Protein AF-A0A0S8BKE7-F1 (afdb_monomer)

Nearest PDB structures (foldseek):
  7zjd-assembly1_A  TM=3.618E-01  e=6.999E+00  Rattus norvegicus

Sequence (130 aa):
MFSALSESLKNERSLSSIRSNILAGLTVGVIALPLSMALAIAVGVPPQHGLYTAIVAGLVIALGGGSQVNISGPTAAFVVVLLPIVHQYGFGGLLISGLLAGVILVLMGLARFGRFIEIVPYPVVIGFTA

Mean predicted aligned error: 5.86 Å

Solvent-accessible surface area (backbone atoms only — not comparable to full-atom values): 7375 Å² total; per-residue (Å²): 95,52,56,26,49,55,51,63,67,69,47,87,73,52,73,67,56,55,52,50,52,52,52,52,51,50,58,50,48,64,57,45,52,60,52,23,26,51,50,20,46,71,32,75,43,67,38,66,58,23,45,54,48,52,56,54,50,45,54,51,41,72,61,48,26,75,52,88,81,70,84,77,72,82,57,73,80,50,37,76,64,46,27,60,38,28,74,75,50,33,71,66,39,44,52,53,52,51,51,52,52,50,53,50,51,52,52,39,58,75,70,56,52,71,68,59,60,80,71,58,56,65,70,59,54,47,71,74,72,112

Structure (mmCIF, N/CA/C/O backbone):
data_AF-A0A0S8BKE7-F1
#
_entry.id   AF-A0A0S8BKE7-F1
#
loop_
_atom_site.group_PDB
_atom_site.id
_atom_site.type_symbol
_atom_site.label_atom_id
_atom_site.label_alt_id
_atom_site.label_comp_id
_atom_site.label_asym_id
_atom_site.label_entity_id
_atom_site.label_seq_id
_atom_site.pdbx_PDB_ins_code
_atom_site.Cartn_x
_atom_site.Cartn_y
_atom_site.Cartn_z
_atom_site.occupancy
_atom_site.B_iso_or_equiv
_atom_site.auth_seq_id
_atom_site.auth_comp_id
_atom_site.auth_asym_id
_atom_site.auth_atom_id
_atom_site.pdbx_PDB_model_num
ATOM 1 N N . MET A 1 1 ? -1.639 -6.922 -16.065 1.00 57.34 1 MET A N 1
ATOM 2 C CA . MET A 1 1 ? -1.471 -7.282 -14.644 1.00 57.34 1 MET A CA 1
ATOM 3 C C . MET A 1 1 ? -0.159 -8.030 -14.425 1.00 57.34 1 MET A C 1
ATOM 5 O O . MET A 1 1 ? 0.637 -7.549 -13.651 1.00 57.34 1 MET A O 1
ATOM 9 N N . PHE A 1 2 ? 0.168 -9.079 -15.191 1.00 61.84 2 PHE A N 1
ATOM 10 C CA . PHE A 1 2 ? 1.425 -9.840 -15.015 1.00 61.84 2 PHE A CA 1
ATOM 11 C C . PHE A 1 2 ? 2.601 -9.434 -15.928 1.00 61.84 2 PHE A C 1
ATOM 13 O O . PHE A 1 2 ? 3.493 -10.249 -16.170 1.00 61.84 2 PHE A O 1
ATOM 20 N N . SER A 1 3 ? 2.618 -8.214 -16.487 1.00 62.94 3 SER A N 1
ATOM 21 C CA . SER A 1 3 ? 3.684 -7.850 -17.439 1.00 62.94 3 SER A CA 1
ATOM 22 C C . SER A 1 3 ? 5.044 -7.766 -16.754 1.00 62.94 3 SER A C 1
ATOM 24 O O . SER A 1 3 ? 5.997 -8.297 -17.307 1.00 62.94 3 SER A O 1
ATOM 26 N N . ALA A 1 4 ? 5.125 -7.229 -15.529 1.00 63.88 4 ALA A N 1
ATOM 27 C CA . ALA A 1 4 ? 6.392 -7.139 -14.810 1.00 63.88 4 ALA A CA 1
ATOM 28 C C . ALA A 1 4 ? 6.985 -8.523 -14.529 1.00 63.88 4 ALA A C 1
ATOM 30 O O . ALA A 1 4 ? 8.163 -8.729 -14.786 1.00 63.88 4 ALA A O 1
ATOM 31 N N . LEU A 1 5 ? 6.176 -9.494 -14.086 1.00 63.38 5 LEU A N 1
ATOM 32 C CA . LEU A 1 5 ? 6.639 -10.865 -13.851 1.00 63.38 5 LEU A CA 1
ATOM 33 C C . LEU A 1 5 ? 7.091 -11.541 -15.156 1.00 63.38 5 LEU A C 1
ATOM 35 O O . LEU A 1 5 ? 8.170 -12.127 -15.203 1.00 63.38 5 LEU A O 1
ATOM 39 N N . SER A 1 6 ? 6.305 -11.418 -16.232 1.00 63.91 6 SER A N 1
ATOM 40 C CA . SER A 1 6 ? 6.658 -11.990 -17.538 1.00 63.91 6 SER A CA 1
ATOM 41 C C . SER A 1 6 ? 7.928 -11.372 -18.125 1.00 63.91 6 SER A C 1
ATOM 43 O O . SER A 1 6 ? 8.727 -12.079 -18.733 1.00 63.91 6 SER A O 1
ATOM 45 N N . GLU A 1 7 ? 8.114 -10.069 -17.962 1.00 66.62 7 GLU A N 1
ATOM 46 C CA . GLU A 1 7 ? 9.267 -9.324 -18.462 1.00 66.62 7 GLU A CA 1
ATOM 47 C C . GLU A 1 7 ? 10.510 -9.594 -17.603 1.00 66.62 7 GLU A C 1
ATOM 49 O O . GLU A 1 7 ? 11.609 -9.759 -18.123 1.00 66.62 7 GLU A O 1
ATOM 54 N N . SER A 1 8 ? 10.325 -9.769 -16.293 1.00 65.75 8 SER A N 1
ATOM 55 C CA . SER A 1 8 ? 11.396 -10.099 -15.353 1.00 65.75 8 SER A CA 1
ATOM 56 C C . SER A 1 8 ? 11.863 -11.561 -15.450 1.00 65.75 8 SER A C 1
ATOM 58 O O . SER A 1 8 ? 12.951 -11.879 -14.968 1.00 65.75 8 SER A O 1
ATOM 60 N N . LEU A 1 9 ? 11.059 -12.445 -16.056 1.00 64.88 9 LEU A N 1
ATOM 61 C CA . LEU A 1 9 ? 11.420 -13.826 -16.413 1.00 64.88 9 LEU A CA 1
ATOM 62 C C . LEU A 1 9 ? 12.087 -13.931 -17.794 1.00 64.88 9 LEU A C 1
ATOM 64 O O . LEU A 1 9 ? 12.907 -14.817 -18.002 1.00 64.88 9 LEU A O 1
ATOM 68 N N . LYS A 1 10 ? 11.742 -13.041 -18.736 1.00 67.19 10 LYS A N 1
ATOM 69 C CA . LYS A 1 10 ? 12.345 -12.998 -20.082 1.00 67.19 10 LYS A CA 1
ATOM 70 C C . LYS A 1 10 ? 13.744 -12.386 -20.098 1.00 67.19 10 LYS A C 1
ATOM 72 O O . LYS A 1 10 ? 14.494 -12.630 -21.034 1.00 67.19 10 LYS A O 1
ATOM 77 N N . ASN A 1 11 ? 14.079 -11.577 -19.097 1.00 71.25 11 ASN A N 1
ATOM 78 C CA . ASN A 1 11 ? 15.377 -10.927 -19.013 1.00 71.25 11 ASN A CA 1
ATOM 79 C C . ASN A 1 11 ? 16.410 -11.881 -18.387 1.00 71.25 11 ASN A C 1
ATOM 81 O O . ASN A 1 11 ? 16.220 -12.331 -17.254 1.00 71.25 11 ASN A O 1
ATOM 85 N N . GLU A 1 12 ? 17.506 -12.180 -19.090 1.00 60.38 12 GLU A N 1
ATOM 86 C CA . GLU A 1 12 ? 18.624 -12.963 -18.544 1.00 60.38 12 GLU A CA 1
ATOM 87 C C . GLU A 1 12 ? 19.302 -12.177 -17.412 1.00 60.38 12 GLU A C 1
ATOM 89 O O . GLU A 1 12 ? 20.127 -11.286 -17.629 1.00 60.38 12 GLU A O 1
ATOM 94 N N . ARG A 1 13 ? 18.917 -12.453 -16.161 1.00 68.69 13 ARG A N 1
ATOM 95 C CA . ARG A 1 13 ? 19.447 -11.705 -15.017 1.00 68.69 13 ARG A CA 1
ATOM 96 C C . ARG A 1 13 ? 20.865 -12.159 -14.693 1.00 68.69 13 ARG A C 1
ATOM 98 O O . ARG A 1 13 ? 21.087 -13.281 -14.248 1.00 68.69 13 ARG A O 1
ATOM 105 N N . SER A 1 14 ? 21.816 -11.236 -14.808 1.00 79.00 14 SER A N 1
ATOM 106 C CA . SER A 1 14 ? 23.151 -11.404 -14.229 1.00 79.00 14 SER A CA 1
ATOM 107 C C . SER A 1 14 ? 23.060 -11.622 -12.710 1.00 79.00 14 SER A C 1
ATOM 109 O O . SER A 1 14 ? 22.265 -10.967 -12.028 1.00 79.00 14 SER A O 1
ATOM 111 N N . LEU A 1 15 ? 23.919 -12.486 -12.155 1.00 79.12 15 LEU A N 1
ATOM 112 C CA . LEU A 1 15 ? 24.031 -12.743 -10.708 1.00 79.12 15 LEU A CA 1
ATOM 113 C C . LEU A 1 15 ? 24.202 -11.451 -9.885 1.00 79.12 15 LEU A C 1
ATOM 115 O O . LEU A 1 15 ? 23.741 -11.371 -8.745 1.00 79.12 15 LEU A O 1
ATOM 119 N N . SER A 1 16 ? 24.821 -10.424 -10.475 1.00 84.06 16 SER A N 1
ATOM 120 C CA . SER A 1 16 ? 24.964 -9.094 -9.869 1.00 84.06 16 SER A CA 1
ATOM 121 C C . SER A 1 16 ? 23.612 -8.390 -9.673 1.00 84.06 16 SER A C 1
ATOM 123 O O . SER A 1 16 ? 23.339 -7.839 -8.606 1.00 84.06 16 SER A O 1
ATOM 125 N N . SER A 1 17 ? 22.713 -8.486 -10.659 1.00 83.31 17 SER A N 1
ATOM 126 C CA . SER A 1 17 ? 21.372 -7.894 -10.592 1.00 83.31 17 SER A CA 1
ATOM 127 C C . SER A 1 17 ? 20.518 -8.560 -9.514 1.00 83.31 17 SER A C 1
ATOM 129 O O . SER A 1 17 ? 19.817 -7.878 -8.771 1.00 83.31 17 SER A O 1
ATOM 131 N N . ILE A 1 18 ? 20.615 -9.884 -9.359 1.00 84.38 18 ILE A N 1
ATOM 132 C CA . ILE A 1 18 ? 19.880 -10.611 -8.312 1.00 84.38 18 ILE A CA 1
ATOM 133 C C . ILE A 1 18 ? 20.332 -10.148 -6.922 1.00 84.38 18 ILE A C 1
ATOM 135 O O . ILE A 1 18 ? 19.495 -9.822 -6.082 1.00 84.38 18 ILE A O 1
ATOM 139 N N . ARG A 1 19 ? 21.648 -10.046 -6.691 1.00 88.38 19 ARG A N 1
ATOM 140 C CA . ARG A 1 19 ? 22.195 -9.542 -5.420 1.00 88.38 19 ARG A CA 1
ATOM 141 C C . ARG A 1 19 ? 21.753 -8.109 -5.129 1.00 88.38 19 ARG A C 1
ATOM 143 O O . ARG A 1 19 ? 21.356 -7.820 -4.004 1.00 88.38 19 ARG A O 1
ATOM 150 N N . SER A 1 20 ? 21.784 -7.234 -6.135 1.00 88.81 20 SER A N 1
ATOM 151 C CA . SER A 1 20 ? 21.338 -5.844 -6.000 1.00 88.81 20 SER A CA 1
ATOM 152 C C . SER A 1 20 ? 19.849 -5.745 -5.644 1.00 88.81 20 SER A C 1
ATOM 154 O O . SER A 1 20 ? 19.502 -5.027 -4.710 1.00 88.81 20 SER A O 1
ATOM 156 N N . ASN A 1 21 ? 18.984 -6.526 -6.302 1.00 88.56 21 ASN A N 1
ATOM 157 C CA . ASN A 1 21 ? 17.548 -6.559 -6.004 1.00 88.56 21 ASN A CA 1
ATOM 158 C C . ASN A 1 21 ? 17.252 -7.076 -4.589 1.00 88.56 21 ASN A C 1
ATOM 160 O O . ASN A 1 21 ? 16.391 -6.528 -3.908 1.00 88.56 21 ASN A O 1
ATOM 164 N N . ILE A 1 22 ? 17.978 -8.099 -4.122 1.00 89.50 22 ILE A N 1
ATOM 165 C CA . ILE A 1 22 ? 17.822 -8.618 -2.754 1.00 89.50 22 ILE A CA 1
ATOM 166 C C . ILE A 1 22 ? 18.226 -7.556 -1.728 1.00 89.50 22 ILE A C 1
ATOM 168 O O . ILE A 1 22 ? 17.477 -7.307 -0.787 1.00 89.50 22 ILE A O 1
ATOM 172 N N . LEU A 1 23 ? 19.379 -6.905 -1.918 1.00 92.75 23 LEU A N 1
ATOM 173 C CA . LEU A 1 23 ? 19.838 -5.839 -1.024 1.00 92.75 23 LEU A CA 1
ATOM 174 C C . LEU A 1 23 ? 18.849 -4.668 -0.993 1.00 92.75 23 LEU A C 1
ATOM 176 O O . LEU A 1 23 ? 18.506 -4.204 0.090 1.00 92.75 23 LEU A O 1
ATOM 180 N N . ALA A 1 24 ? 18.351 -4.237 -2.155 1.00 90.31 24 ALA A N 1
ATOM 181 C CA . ALA A 1 24 ? 17.356 -3.172 -2.254 1.00 90.31 24 ALA A CA 1
ATOM 182 C C . ALA A 1 24 ? 16.024 -3.549 -1.581 1.00 90.31 24 ALA A C 1
ATOM 184 O O . ALA A 1 24 ? 15.447 -2.745 -0.856 1.00 90.31 24 ALA A O 1
ATOM 185 N N . GLY A 1 25 ? 15.545 -4.782 -1.765 1.00 89.75 25 GLY A N 1
ATOM 186 C CA . GLY A 1 25 ? 14.338 -5.260 -1.091 1.00 89.75 25 GLY A CA 1
ATOM 187 C C . GLY A 1 25 ? 14.493 -5.301 0.431 1.00 89.75 25 GLY A C 1
ATOM 188 O O . GLY A 1 25 ? 13.566 -4.946 1.155 1.00 89.75 25 GLY A O 1
ATOM 189 N N . LEU A 1 26 ? 15.676 -5.677 0.925 1.00 92.31 26 LEU A N 1
ATOM 190 C CA . LEU A 1 26 ? 15.959 -5.761 2.357 1.00 92.31 26 LEU A CA 1
ATOM 191 C C . LEU A 1 26 ? 16.035 -4.367 2.997 1.00 92.31 26 LEU A C 1
ATOM 193 O O . LEU A 1 26 ? 15.410 -4.144 4.032 1.00 92.31 26 LEU A O 1
ATOM 197 N N . THR A 1 27 ? 16.722 -3.406 2.370 1.00 92.81 27 THR A N 1
ATOM 198 C CA . THR A 1 27 ? 16.795 -2.024 2.878 1.00 92.81 27 THR A CA 1
ATOM 199 C C . THR A 1 27 ? 15.421 -1.361 2.915 1.00 92.81 27 THR A C 1
ATOM 201 O O . THR A 1 27 ? 15.037 -0.786 3.933 1.00 92.81 27 THR A O 1
ATOM 204 N N . VAL A 1 28 ? 14.646 -1.494 1.838 1.00 90.81 28 VAL A N 1
ATOM 205 C CA . VAL A 1 28 ? 13.283 -0.959 1.750 1.00 90.81 28 VAL A CA 1
ATOM 206 C C . VAL A 1 28 ? 12.363 -1.648 2.756 1.00 90.81 28 VAL A C 1
ATOM 208 O O . VAL A 1 28 ? 11.584 -0.975 3.427 1.00 90.81 28 VAL A O 1
ATOM 211 N N . GLY A 1 29 ? 12.476 -2.970 2.913 1.00 90.38 29 GLY A N 1
ATOM 212 C CA . GLY A 1 29 ? 11.701 -3.738 3.884 1.00 90.38 29 GLY A CA 1
ATOM 213 C C . GLY A 1 29 ? 11.928 -3.258 5.316 1.00 90.38 29 GLY A C 1
ATOM 214 O O . GLY A 1 29 ? 10.963 -3.001 6.032 1.00 90.38 29 GLY A O 1
ATOM 215 N N . VAL A 1 30 ? 13.187 -3.049 5.715 1.00 92.19 30 VAL A N 1
ATOM 216 C CA . VAL A 1 30 ? 13.535 -2.533 7.050 1.00 92.19 30 VAL A CA 1
ATOM 217 C C . VAL A 1 30 ? 12.923 -1.151 7.305 1.00 92.19 30 VAL A C 1
ATOM 219 O O . VAL A 1 30 ? 12.454 -0.902 8.412 1.00 92.19 30 VAL A O 1
ATOM 222 N N . ILE A 1 31 ? 12.870 -0.276 6.297 1.00 91.81 31 ILE A N 1
ATOM 223 C CA . ILE A 1 31 ? 12.247 1.057 6.402 1.00 91.81 31 ILE 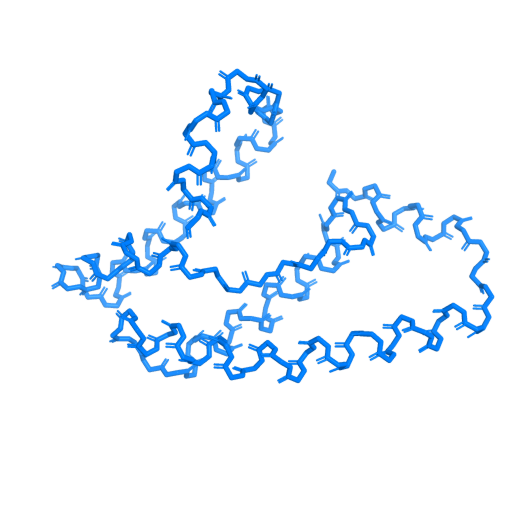A CA 1
ATOM 224 C C . ILE A 1 31 ? 10.710 0.963 6.424 1.00 91.81 31 ILE A C 1
ATOM 226 O O . ILE A 1 31 ? 10.043 1.726 7.125 1.00 91.81 31 ILE A O 1
ATOM 230 N N . ALA A 1 32 ? 10.130 0.013 5.689 1.00 90.88 32 ALA A N 1
ATOM 231 C CA . ALA A 1 32 ? 8.684 -0.163 5.590 1.00 90.88 32 ALA A CA 1
ATOM 232 C C . ALA A 1 32 ? 8.045 -0.673 6.894 1.00 90.88 32 ALA A C 1
ATOM 234 O O . ALA A 1 32 ? 6.905 -0.314 7.190 1.00 90.88 32 ALA A O 1
ATOM 235 N N . LEU A 1 33 ? 8.771 -1.472 7.687 1.00 92.25 33 LEU A N 1
ATOM 236 C CA . LEU A 1 33 ? 8.301 -2.001 8.975 1.00 92.25 33 LEU A CA 1
ATOM 237 C C . LEU A 1 33 ? 7.838 -0.894 9.951 1.00 92.25 33 LEU A C 1
ATOM 239 O O . LEU A 1 33 ? 6.655 -0.886 10.307 1.00 92.25 33 LEU A O 1
ATOM 243 N N . PRO A 1 34 ? 8.692 0.068 10.366 1.00 93.12 34 PRO A N 1
ATOM 244 C CA . PRO A 1 34 ? 8.280 1.132 11.278 1.00 93.12 34 PRO A CA 1
ATOM 245 C C . PRO A 1 34 ? 7.244 2.066 10.647 1.00 93.12 34 PRO A C 1
ATOM 247 O O . PRO A 1 34 ? 6.315 2.482 11.336 1.00 93.12 34 PRO A O 1
ATOM 250 N N . LEU A 1 35 ? 7.347 2.348 9.341 1.00 93.38 35 LEU A N 1
ATOM 251 C CA . LEU A 1 35 ? 6.379 3.189 8.632 1.00 93.38 35 LEU A CA 1
ATOM 252 C C . LEU A 1 35 ? 4.968 2.589 8.702 1.00 93.38 35 LEU A C 1
ATOM 254 O O . LEU A 1 35 ? 4.007 3.280 9.031 1.00 93.38 35 LEU A O 1
ATOM 258 N N . SER A 1 36 ? 4.840 1.285 8.454 1.00 93.12 36 SER A N 1
ATOM 259 C CA . SER A 1 36 ? 3.548 0.605 8.500 1.00 93.12 36 SER A CA 1
ATOM 260 C C . SER A 1 36 ? 2.937 0.583 9.896 1.00 93.12 36 SER A C 1
ATOM 262 O O . SER A 1 36 ? 1.721 0.723 10.033 1.00 93.12 36 SER A O 1
ATOM 264 N N . MET A 1 37 ? 3.766 0.397 10.923 1.00 94.94 37 MET A N 1
ATOM 265 C CA . MET A 1 37 ? 3.322 0.414 12.315 1.00 94.94 37 MET A CA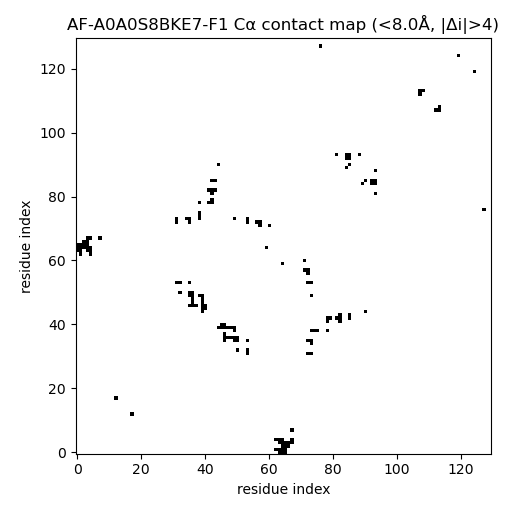 1
ATOM 266 C C . MET A 1 37 ? 2.870 1.816 12.729 1.00 94.94 37 MET A C 1
ATOM 268 O O . MET A 1 37 ? 1.808 1.958 13.331 1.00 94.94 37 MET A O 1
ATOM 272 N N . ALA A 1 38 ? 3.636 2.848 12.364 1.00 94.50 38 ALA A N 1
ATOM 273 C CA . ALA A 1 38 ? 3.312 4.240 12.661 1.00 94.50 38 ALA A CA 1
ATOM 274 C C . ALA A 1 38 ? 1.985 4.665 12.019 1.00 94.50 38 ALA A C 1
ATOM 276 O O . ALA A 1 38 ? 1.145 5.270 12.682 1.00 94.50 38 ALA A O 1
ATOM 277 N N . LEU A 1 39 ? 1.758 4.294 10.756 1.00 93.00 39 LEU A N 1
ATOM 278 C CA . LEU A 1 39 ? 0.513 4.616 10.062 1.00 93.00 39 LEU A CA 1
ATOM 279 C C . LEU A 1 39 ? -0.688 3.881 10.665 1.00 93.00 39 LEU A C 1
ATOM 281 O O . LEU A 1 39 ? -1.729 4.499 10.838 1.00 93.00 39 LEU A O 1
ATOM 285 N N . ALA A 1 40 ? -0.542 2.615 11.069 1.00 92.81 40 ALA A N 1
ATOM 286 C CA . ALA A 1 40 ? -1.596 1.889 11.786 1.00 92.81 40 ALA A CA 1
ATOM 287 C C . ALA A 1 40 ? -1.983 2.576 13.111 1.00 92.81 40 ALA A C 1
ATOM 289 O O . ALA A 1 40 ? -3.166 2.740 13.407 1.00 92.81 40 ALA A O 1
ATOM 290 N N . ILE A 1 41 ? -0.993 3.050 13.870 1.00 93.81 41 ILE A N 1
ATOM 291 C CA . ILE A 1 41 ? -1.234 3.821 15.095 1.00 93.81 41 ILE A CA 1
ATOM 292 C C . ILE A 1 41 ? -1.944 5.144 14.768 1.00 93.81 41 ILE A C 1
ATOM 294 O O . ILE A 1 41 ? -2.881 5.520 15.468 1.00 93.81 41 ILE A O 1
ATOM 298 N N . ALA A 1 42 ? -1.555 5.817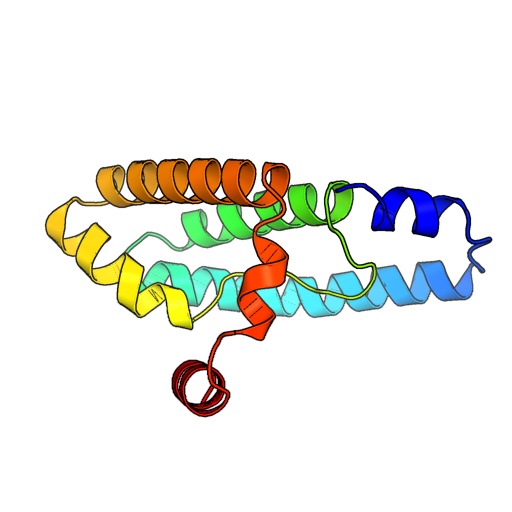 13.681 1.00 93.06 42 ALA A N 1
ATOM 299 C CA . ALA A 1 42 ? -2.141 7.092 13.268 1.00 93.06 42 ALA A CA 1
ATOM 300 C C . ALA A 1 42 ? -3.634 6.999 12.903 1.00 93.06 42 ALA A C 1
ATOM 302 O O . ALA A 1 42 ? -4.356 7.972 13.086 1.00 93.06 42 ALA A O 1
ATOM 303 N N . VAL A 1 43 ? -4.112 5.841 12.426 1.00 91.44 43 VAL A N 1
ATOM 304 C CA . VAL A 1 43 ? -5.548 5.569 12.190 1.00 91.44 43 VAL A CA 1
ATOM 305 C C . VAL A 1 43 ? -6.283 4.972 13.395 1.00 91.44 43 VAL A C 1
ATOM 307 O O . VAL A 1 43 ? -7.467 4.660 13.292 1.00 91.44 43 VAL A O 1
ATOM 310 N N . GLY A 1 44 ? -5.617 4.824 14.544 1.00 89.88 44 GLY A N 1
ATOM 311 C CA . GLY A 1 44 ? -6.237 4.343 15.781 1.00 89.88 44 GLY A CA 1
ATOM 312 C C . GLY A 1 44 ? -6.394 2.823 15.869 1.00 89.88 44 GLY A C 1
ATOM 313 O O . GLY A 1 44 ? -7.222 2.341 16.641 1.00 89.88 44 GLY A O 1
ATOM 314 N N . VAL A 1 45 ? -5.619 2.050 15.097 1.00 92.50 45 VAL A N 1
ATOM 315 C CA . VAL A 1 45 ? -5.638 0.577 15.137 1.00 92.50 45 VAL A CA 1
ATOM 316 C C . VAL A 1 45 ? -4.321 -0.000 15.676 1.00 92.50 45 VAL A C 1
ATOM 318 O O . VAL A 1 45 ? -3.269 0.630 15.556 1.00 92.50 45 VAL A O 1
ATOM 321 N N . PRO A 1 46 ? -4.324 -1.218 16.260 1.00 94.25 46 PRO A N 1
ATOM 322 C CA . PRO A 1 46 ? -3.098 -1.821 16.775 1.00 94.25 46 PRO A CA 1
ATOM 323 C C . PRO A 1 46 ? -2.033 -2.011 15.676 1.00 94.25 46 PRO A C 1
ATOM 325 O O . PRO A 1 46 ? -2.382 -2.468 14.581 1.00 94.25 46 PRO A O 1
ATOM 328 N N . PRO A 1 47 ? -0.737 -1.761 15.962 1.00 93.88 47 PRO A N 1
ATOM 329 C CA . PRO A 1 47 ? 0.339 -1.719 14.961 1.00 93.88 47 PRO A CA 1
ATOM 330 C C . PRO A 1 47 ? 0.537 -3.034 14.198 1.00 93.88 47 PRO A C 1
ATOM 332 O O . PRO A 1 47 ? 0.947 -3.026 13.036 1.00 93.88 47 PRO A O 1
ATOM 335 N N . GLN A 1 48 ? 0.190 -4.164 14.819 1.00 94.62 48 GLN A N 1
ATOM 336 C CA . GLN A 1 48 ? 0.217 -5.487 14.190 1.00 94.62 48 GLN A CA 1
ATOM 337 C C . GLN A 1 48 ? -0.629 -5.562 12.908 1.00 94.62 48 GLN A C 1
ATOM 339 O O . GLN A 1 48 ? -0.237 -6.241 11.965 1.00 94.62 48 GLN A O 1
ATOM 344 N N . HIS A 1 49 ? -1.739 -4.817 12.821 1.00 91.81 49 HIS A N 1
ATOM 345 C CA . HIS A 1 49 ? -2.586 -4.807 11.625 1.00 91.81 49 HIS A CA 1
ATOM 346 C C . HIS A 1 49 ? -1.890 -4.136 10.443 1.00 91.81 49 HIS A C 1
ATOM 348 O O . HIS A 1 49 ? -1.961 -4.646 9.327 1.00 91.81 49 HIS A O 1
ATOM 354 N N . GLY A 1 50 ? -1.158 -3.044 10.692 1.00 91.56 50 GLY A N 1
ATOM 355 C CA . GLY A 1 50 ? -0.302 -2.428 9.680 1.00 91.56 50 GLY A CA 1
ATOM 356 C C . GLY A 1 50 ? 0.724 -3.431 9.167 1.00 91.56 50 GLY A C 1
ATOM 357 O O . GLY A 1 50 ? 0.792 -3.687 7.968 1.00 91.56 50 GLY A O 1
ATOM 358 N N . LEU A 1 51 ? 1.437 -4.088 10.083 1.00 93.00 51 LEU A N 1
ATOM 359 C CA . LEU A 1 51 ? 2.452 -5.074 9.727 1.00 93.00 51 LEU A CA 1
ATOM 360 C C . LEU A 1 51 ? 1.890 -6.225 8.874 1.00 93.00 51 LEU A C 1
ATOM 362 O O . LEU A 1 51 ? 2.473 -6.565 7.845 1.00 93.00 51 LEU A O 1
ATOM 366 N N . TYR A 1 52 ? 0.738 -6.788 9.252 1.00 92.88 52 TYR A N 1
ATOM 367 C CA . TYR A 1 52 ? 0.076 -7.832 8.465 1.00 92.88 52 TYR A CA 1
ATOM 368 C C . TYR A 1 52 ? -0.268 -7.352 7.056 1.00 92.88 52 TYR A C 1
ATOM 370 O O . TYR A 1 52 ? -0.008 -8.062 6.084 1.00 92.88 52 TYR A O 1
ATOM 378 N N . THR A 1 53 ? -0.797 -6.132 6.928 1.00 91.06 53 THR A N 1
ATOM 379 C CA . THR A 1 53 ? -1.142 -5.572 5.616 1.00 91.06 53 THR A CA 1
ATOM 380 C C . THR A 1 53 ? 0.095 -5.355 4.749 1.00 91.06 53 THR A C 1
ATOM 382 O O . THR A 1 53 ? 0.061 -5.708 3.576 1.00 91.06 53 THR A O 1
ATOM 385 N N . ALA A 1 54 ? 1.205 -4.864 5.311 1.00 91.44 54 ALA A N 1
ATOM 386 C CA . ALA A 1 54 ? 2.442 -4.634 4.570 1.00 91.44 54 ALA A CA 1
ATOM 387 C C . ALA A 1 54 ? 3.056 -5.939 4.042 1.00 91.44 54 ALA A C 1
ATOM 389 O O . ALA A 1 54 ? 3.477 -5.994 2.887 1.00 91.44 54 ALA A O 1
ATOM 390 N N . ILE A 1 55 ? 3.059 -7.003 4.853 1.00 90.88 55 ILE A N 1
ATOM 391 C CA . ILE A 1 55 ? 3.578 -8.317 4.446 1.00 90.88 55 ILE A CA 1
ATOM 392 C C . ILE A 1 55 ? 2.718 -8.904 3.321 1.00 90.88 55 ILE A C 1
ATOM 394 O O . ILE A 1 55 ? 3.242 -9.291 2.275 1.00 90.88 55 ILE A O 1
ATOM 398 N N . VAL A 1 56 ? 1.396 -8.949 3.513 1.00 91.94 56 VAL A N 1
ATOM 399 C CA . VAL A 1 56 ? 0.477 -9.543 2.532 1.00 91.94 56 VAL A CA 1
ATOM 400 C C . VAL A 1 56 ? 0.460 -8.727 1.238 1.00 91.94 56 VAL A C 1
ATOM 402 O O . VAL A 1 56 ? 0.608 -9.297 0.158 1.00 91.94 56 VAL A O 1
ATOM 405 N N . ALA A 1 57 ? 0.341 -7.400 1.325 1.00 89.50 57 ALA A N 1
ATOM 406 C CA . ALA A 1 57 ? 0.343 -6.528 0.153 1.00 89.50 57 ALA A CA 1
ATOM 407 C C . ALA A 1 57 ? 1.677 -6.592 -0.598 1.00 89.50 57 ALA A C 1
ATOM 409 O O . ALA A 1 57 ? 1.671 -6.689 -1.822 1.00 89.50 57 ALA A O 1
ATOM 410 N N . GLY A 1 58 ? 2.810 -6.610 0.112 1.00 89.00 58 GLY A N 1
ATOM 411 C CA . GLY A 1 58 ? 4.133 -6.739 -0.498 1.00 89.00 58 GLY A CA 1
ATOM 412 C C . GLY A 1 58 ? 4.266 -8.009 -1.340 1.00 89.00 58 GLY A C 1
ATOM 413 O O . GLY A 1 58 ? 4.702 -7.941 -2.488 1.00 89.00 58 GLY A O 1
ATOM 414 N N . LEU A 1 59 ? 3.814 -9.156 -0.821 1.00 88.62 59 LEU A N 1
ATOM 415 C CA . LEU A 1 59 ? 3.812 -10.424 -1.561 1.00 88.62 59 LEU A CA 1
ATOM 416 C C . LEU A 1 59 ? 2.871 -10.389 -2.773 1.00 88.62 59 LEU A C 1
ATOM 418 O O . LEU A 1 59 ? 3.260 -10.785 -3.872 1.00 88.62 59 LEU A O 1
ATOM 422 N N . VAL A 1 60 ? 1.646 -9.889 -2.593 1.00 89.06 60 VAL A N 1
ATOM 423 C CA . VAL A 1 60 ? 0.651 -9.803 -3.675 1.00 89.06 60 VAL A CA 1
ATOM 424 C C . VAL A 1 60 ? 1.142 -8.892 -4.803 1.00 89.06 60 VAL A C 1
ATOM 426 O O . VAL A 1 60 ? 1.005 -9.235 -5.977 1.00 89.06 60 VAL A O 1
ATOM 429 N N . ILE A 1 61 ? 1.756 -7.757 -4.470 1.00 87.62 61 ILE A N 1
ATOM 430 C CA . ILE A 1 61 ? 2.248 -6.783 -5.450 1.00 87.62 61 ILE A CA 1
ATOM 431 C C . ILE A 1 61 ? 3.534 -7.270 -6.118 1.00 87.62 61 ILE A C 1
ATOM 433 O O . ILE A 1 61 ? 3.691 -7.073 -7.319 1.00 87.62 61 ILE A O 1
ATOM 437 N N . ALA A 1 62 ? 4.417 -7.972 -5.405 1.00 83.69 62 ALA A N 1
ATOM 438 C CA . ALA A 1 62 ? 5.591 -8.591 -6.019 1.00 83.69 62 ALA A CA 1
ATOM 439 C C . ALA A 1 62 ? 5.211 -9.609 -7.115 1.00 83.69 62 ALA A C 1
ATOM 441 O O . ALA A 1 62 ? 5.909 -9.720 -8.121 1.00 83.69 62 ALA A O 1
ATOM 442 N N . LEU A 1 63 ? 4.093 -10.326 -6.946 1.00 82.88 63 LEU A N 1
ATOM 443 C CA . LEU A 1 63 ? 3.606 -11.317 -7.914 1.00 82.88 63 LEU A CA 1
ATOM 444 C C . LEU A 1 63 ? 2.718 -10.711 -9.016 1.00 82.88 63 LEU A C 1
ATOM 446 O O . LEU A 1 63 ? 2.781 -11.142 -10.168 1.00 82.88 63 LEU A O 1
ATOM 450 N N . GLY A 1 64 ? 1.870 -9.739 -8.668 1.00 79.44 64 GLY A N 1
ATOM 451 C CA . GLY A 1 64 ? 0.842 -9.168 -9.549 1.00 79.44 64 GLY A CA 1
ATOM 452 C C . GLY A 1 64 ? 1.104 -7.738 -10.036 1.00 79.44 64 GLY A C 1
ATOM 453 O O . GLY A 1 64 ? 0.235 -7.151 -10.684 1.00 79.44 64 GLY A O 1
ATOM 454 N N . GLY A 1 65 ? 2.251 -7.154 -9.692 1.00 76.25 65 GLY A N 1
ATOM 455 C CA . GLY A 1 65 ? 2.599 -5.764 -9.972 1.00 76.25 65 GLY A CA 1
ATOM 456 C C . GLY A 1 65 ? 2.857 -5.472 -11.451 1.00 76.25 65 GLY A C 1
ATOM 457 O O . GLY A 1 65 ? 3.299 -6.324 -12.220 1.00 76.25 65 GLY A O 1
ATOM 458 N N . GLY A 1 66 ? 2.587 -4.228 -11.857 1.00 72.56 66 GLY A N 1
ATOM 459 C CA . GLY A 1 66 ? 2.790 -3.752 -13.232 1.00 72.56 66 GLY A CA 1
ATOM 460 C C . GLY A 1 66 ? 4.167 -3.142 -13.514 1.00 72.56 66 GLY A C 1
ATOM 461 O O . GLY A 1 66 ? 4.461 -2.857 -14.668 1.00 72.56 66 GLY A O 1
ATOM 462 N N . SER A 1 67 ? 5.006 -2.942 -12.492 1.00 79.19 67 SER A N 1
ATOM 463 C CA . SER A 1 67 ? 6.334 -2.324 -12.610 1.00 79.19 67 SER A CA 1
ATOM 464 C C . SER A 1 67 ? 7.380 -3.131 -11.847 1.00 79.19 67 SER A C 1
ATOM 466 O O . SER A 1 67 ? 7.094 -3.648 -10.771 1.00 79.19 67 SER A O 1
ATOM 468 N N . GLN A 1 68 ? 8.593 -3.214 -12.399 1.00 73.19 68 GLN A N 1
ATOM 469 C CA . GLN A 1 68 ? 9.728 -3.919 -11.789 1.00 73.19 68 GLN A CA 1
ATOM 470 C C . GLN A 1 68 ? 10.450 -3.098 -10.710 1.00 73.19 68 GLN A C 1
ATOM 472 O O . GLN A 1 68 ? 11.242 -3.654 -9.957 1.00 73.19 68 GLN A O 1
ATOM 477 N N . VAL A 1 69 ? 10.199 -1.786 -10.647 1.00 80.25 69 VAL A N 1
ATOM 478 C CA . VAL A 1 69 ? 10.926 -0.850 -9.767 1.00 80.25 69 VAL A CA 1
ATOM 479 C C . VAL A 1 69 ? 10.022 -0.122 -8.778 1.00 80.25 69 VAL A C 1
ATOM 481 O O . VAL A 1 69 ? 10.514 0.550 -7.877 1.00 80.25 69 VAL A O 1
ATOM 484 N N . ASN A 1 70 ? 8.700 -0.221 -8.944 1.00 82.19 70 ASN A N 1
ATOM 485 C CA . ASN A 1 70 ? 7.772 0.487 -8.077 1.00 82.19 70 ASN A CA 1
ATOM 486 C C . ASN A 1 70 ? 7.604 -0.246 -6.742 1.00 82.19 70 ASN A C 1
ATOM 488 O O . AS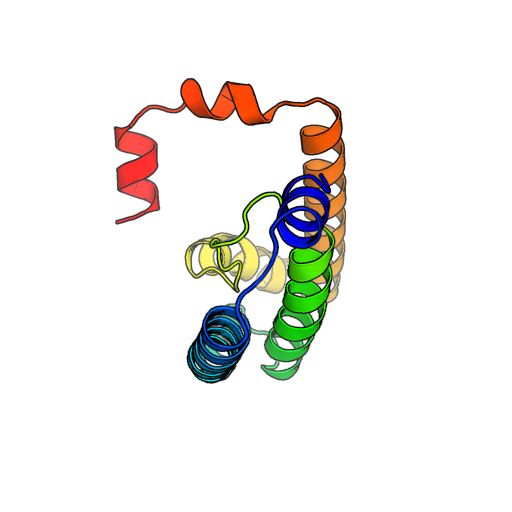N A 1 70 ? 7.223 -1.416 -6.713 1.00 82.19 70 ASN A O 1
ATOM 492 N N . ILE A 1 71 ? 7.828 0.471 -5.645 1.00 81.25 71 ILE A N 1
ATOM 493 C CA . ILE A 1 71 ? 7.622 -0.031 -4.289 1.00 81.25 71 ILE A CA 1
ATOM 494 C C . ILE A 1 71 ? 6.248 0.449 -3.838 1.00 81.25 71 ILE A C 1
ATOM 496 O O . ILE A 1 71 ? 6.022 1.641 -3.654 1.00 81.25 71 ILE A O 1
ATOM 500 N N . SER A 1 72 ? 5.320 -0.484 -3.651 1.00 79.19 72 SER A N 1
ATOM 501 C CA . SER A 1 72 ? 4.031 -0.175 -3.034 1.00 79.19 72 SER A CA 1
ATOM 502 C C . SER A 1 72 ? 4.090 -0.443 -1.538 1.00 79.19 72 SER A C 1
ATOM 504 O O . SER A 1 72 ? 4.493 -1.523 -1.111 1.00 79.19 72 SER A O 1
ATOM 506 N N . GLY A 1 73 ? 3.677 0.544 -0.750 1.00 80.19 73 GLY A N 1
ATOM 507 C CA . GLY A 1 73 ? 3.695 0.494 0.705 1.00 80.19 73 GLY A CA 1
ATOM 508 C C . GLY A 1 73 ? 2.540 1.281 1.328 1.00 80.19 73 GLY A C 1
ATOM 509 O O . GLY A 1 73 ? 1.743 1.901 0.615 1.00 80.19 73 GLY A O 1
ATOM 510 N N . PRO A 1 74 ? 2.429 1.254 2.664 1.00 81.69 74 PRO A N 1
ATOM 511 C CA . PRO A 1 74 ? 1.393 1.984 3.381 1.00 81.69 74 PRO A CA 1
ATOM 512 C C . PRO A 1 74 ? 1.595 3.492 3.177 1.00 81.69 74 PRO A C 1
ATOM 514 O O . PRO A 1 74 ? 2.698 4.014 3.324 1.00 81.69 74 PRO A O 1
ATOM 517 N N . THR A 1 75 ? 0.529 4.187 2.780 1.00 87.19 75 THR A N 1
ATOM 518 C CA . THR A 1 75 ? 0.594 5.580 2.314 1.00 87.19 75 THR A CA 1
ATOM 519 C C . THR A 1 75 ? -0.001 6.528 3.351 1.00 87.19 75 THR A C 1
ATOM 521 O O . THR A 1 75 ? -1.147 6.355 3.764 1.00 87.19 75 THR A O 1
ATOM 524 N N . ALA A 1 76 ? 0.750 7.567 3.730 1.00 87.50 76 ALA A N 1
ATOM 525 C CA . ALA A 1 76 ? 0.330 8.538 4.743 1.00 87.50 76 ALA A CA 1
ATOM 526 C C . ALA A 1 76 ? -0.957 9.293 4.368 1.00 87.50 76 ALA A C 1
ATOM 528 O O . ALA A 1 76 ? -1.806 9.519 5.227 1.00 87.50 76 ALA A O 1
ATOM 529 N N . ALA A 1 77 ? -1.157 9.592 3.081 1.00 88.06 77 ALA A N 1
ATOM 530 C CA . ALA A 1 77 ? -2.346 10.292 2.592 1.00 88.06 77 ALA A CA 1
ATOM 531 C C . ALA A 1 77 ? -3.669 9.562 2.908 1.00 88.06 77 ALA A C 1
ATOM 533 O O . ALA A 1 77 ? -4.709 10.197 3.061 1.00 88.06 77 ALA A O 1
ATOM 534 N N . PHE A 1 78 ? -3.645 8.233 3.065 1.00 87.88 78 PHE A N 1
ATOM 535 C CA . PHE A 1 78 ? -4.845 7.464 3.403 1.00 87.88 78 PHE A CA 1
ATOM 536 C C . PHE A 1 78 ? -5.252 7.587 4.875 1.00 87.88 78 PHE A C 1
ATOM 538 O O . PHE A 1 78 ? -6.416 7.348 5.189 1.00 87.88 78 PHE A O 1
ATOM 545 N N . VAL A 1 79 ? -4.355 7.996 5.779 1.00 91.12 79 VAL A N 1
ATOM 546 C CA . VAL A 1 79 ? -4.664 8.135 7.215 1.00 91.12 79 VAL A CA 1
ATOM 547 C C . VAL A 1 79 ? -5.841 9.085 7.431 1.00 91.12 79 VAL A C 1
ATOM 549 O O . VAL A 1 79 ? -6.757 8.764 8.182 1.00 91.12 79 VAL A O 1
ATOM 552 N N . VAL A 1 80 ? -5.866 10.208 6.707 1.00 90.00 80 VAL A N 1
ATOM 553 C CA . VAL A 1 80 ? -6.928 11.227 6.797 1.00 90.00 80 VAL A CA 1
ATOM 554 C C . VAL A 1 80 ? -8.295 10.674 6.380 1.00 90.00 80 VAL A C 1
ATOM 556 O O . VAL A 1 80 ? -9.319 11.092 6.911 1.00 90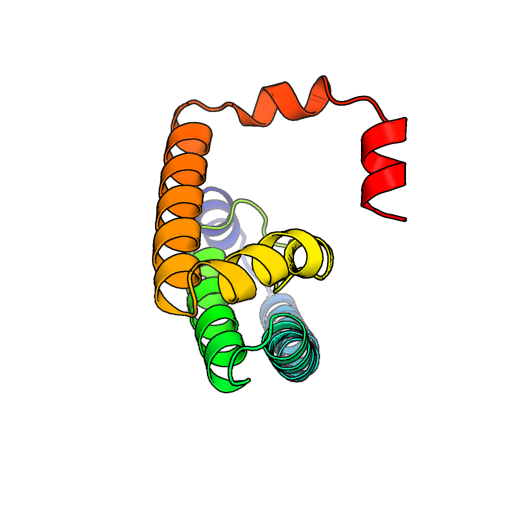.00 80 VAL A O 1
ATOM 559 N N . VAL A 1 81 ? -8.322 9.706 5.461 1.00 90.81 81 VAL A N 1
ATOM 560 C CA . VAL A 1 81 ? -9.556 9.066 4.977 1.00 90.81 81 VAL A CA 1
ATOM 561 C C . VAL A 1 81 ? -10.006 7.949 5.917 1.00 90.81 81 VAL A C 1
ATOM 563 O O . VAL A 1 81 ? -11.194 7.794 6.190 1.00 90.81 81 VAL A O 1
ATOM 566 N N . LEU A 1 82 ? -9.058 7.163 6.423 1.00 92.50 82 LEU A N 1
ATOM 567 C CA . LEU A 1 82 ? -9.330 5.982 7.235 1.00 92.50 82 LEU A CA 1
ATOM 568 C C . LEU A 1 82 ? -9.664 6.328 8.696 1.00 92.50 82 LEU A C 1
ATOM 570 O O . LEU A 1 82 ? -10.473 5.633 9.309 1.00 92.50 82 LEU A O 1
ATOM 574 N N . LEU A 1 83 ? -9.091 7.399 9.257 1.00 93.44 83 LEU A N 1
ATOM 575 C CA . LEU A 1 83 ? -9.270 7.757 10.668 1.00 93.44 83 LEU A CA 1
ATOM 576 C C . LEU A 1 83 ? -10.746 8.063 11.002 1.00 93.44 83 LEU A C 1
ATOM 578 O O . LEU A 1 83 ? -11.264 7.475 11.954 1.00 93.44 83 LEU A O 1
ATOM 582 N N . PRO A 1 84 ? -11.482 8.874 10.213 1.00 93.69 84 PRO A N 1
ATOM 583 C CA . PRO A 1 84 ? -12.918 9.071 10.417 1.00 93.69 84 PRO A CA 1
ATOM 584 C C . PRO A 1 84 ? -13.729 7.772 10.335 1.00 93.69 84 PRO A C 1
ATOM 586 O O . PRO A 1 84 ? -14.694 7.608 11.079 1.00 93.69 84 PRO A O 1
ATOM 589 N N . ILE A 1 85 ? -13.338 6.836 9.463 1.00 94.25 85 ILE A N 1
ATOM 590 C CA . ILE A 1 85 ? -14.026 5.546 9.303 1.00 94.25 85 ILE A CA 1
ATOM 591 C C . ILE A 1 85 ? -13.865 4.705 10.569 1.00 94.25 85 ILE A C 1
ATOM 593 O O . ILE A 1 85 ? -14.851 4.171 11.071 1.00 94.25 85 ILE A O 1
ATOM 597 N N . VAL A 1 86 ? -12.648 4.623 11.112 1.00 94.06 86 VAL A N 1
ATOM 598 C CA . VAL A 1 86 ? -12.384 3.914 12.372 1.00 94.06 86 VAL A CA 1
ATOM 599 C C . VAL A 1 86 ? -13.141 4.569 13.527 1.00 94.06 86 VAL A C 1
ATOM 601 O O . VAL A 1 86 ? -13.736 3.865 14.338 1.00 94.06 86 VAL A O 1
ATOM 604 N N . HIS A 1 87 ? -13.188 5.901 13.582 1.00 94.19 87 HIS A N 1
ATOM 605 C CA . HIS A 1 87 ? -13.923 6.618 14.626 1.00 94.19 87 HIS A CA 1
ATOM 606 C C . HIS A 1 87 ? -15.442 6.407 14.567 1.00 94.19 87 HIS A C 1
ATOM 608 O O . HIS A 1 87 ? -16.073 6.313 15.617 1.00 94.19 87 HIS A O 1
ATOM 614 N N . GLN A 1 88 ? -16.038 6.344 13.372 1.00 94.94 88 GLN A N 1
ATOM 615 C CA . GLN A 1 88 ? -17.493 6.211 13.220 1.00 94.94 88 GLN A CA 1
ATOM 616 C C . GLN A 1 88 ? -17.980 4.757 13.204 1.00 94.94 88 GLN A C 1
ATOM 618 O O . GLN A 1 88 ? -19.036 4.458 13.754 1.00 94.94 88 GLN A O 1
ATOM 623 N N . TYR A 1 89 ? -17.227 3.853 12.577 1.00 93.19 89 TYR A N 1
ATOM 624 C CA . TYR A 1 89 ? -17.651 2.476 12.292 1.00 93.19 89 TYR A CA 1
ATOM 625 C C . TYR A 1 89 ? -16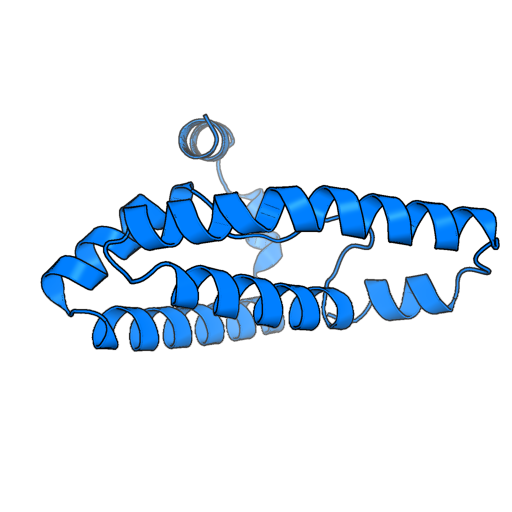.749 1.416 12.942 1.00 93.19 89 TYR A C 1
ATOM 627 O O . TYR A 1 89 ? -16.958 0.212 12.763 1.00 93.19 89 TYR A O 1
ATOM 635 N N . GLY A 1 90 ? -15.730 1.843 13.690 1.00 92.44 90 GLY A N 1
ATOM 636 C CA . GLY A 1 90 ? -14.779 0.960 14.347 1.00 92.44 90 GLY A CA 1
ATOM 637 C C . GLY A 1 90 ? -13.897 0.180 13.372 1.00 92.44 90 GLY A C 1
ATOM 638 O O . GLY A 1 90 ? -13.841 0.420 12.163 1.00 92.44 90 GLY A O 1
ATOM 639 N N . PHE A 1 91 ? -13.212 -0.821 13.920 1.00 90.25 91 PHE A N 1
ATOM 640 C CA . PHE A 1 91 ? -12.328 -1.698 13.154 1.00 90.25 91 PHE A CA 1
ATOM 641 C C . PHE A 1 91 ? -13.071 -2.510 12.078 1.00 90.25 91 PHE A C 1
ATOM 643 O O . PHE A 1 91 ? -12.548 -2.719 10.986 1.00 90.25 91 PHE A O 1
ATOM 650 N N . GLY A 1 92 ? -14.315 -2.922 12.346 1.00 92.88 92 GLY A N 1
ATOM 651 C CA . GLY A 1 92 ? -15.137 -3.636 11.365 1.00 92.88 92 GLY A CA 1
ATOM 652 C C . GLY A 1 92 ? -15.431 -2.792 10.120 1.00 92.88 92 GLY A C 1
ATOM 653 O O . GLY A 1 92 ? -15.295 -3.282 8.999 1.00 92.88 92 GLY A O 1
ATOM 654 N N . GLY A 1 93 ? -15.750 -1.505 10.302 1.00 93.00 93 GLY A N 1
ATOM 655 C CA . GLY A 1 93 ? -15.944 -0.572 9.190 1.00 93.00 93 GLY A CA 1
ATOM 656 C C . GLY A 1 93 ? -14.688 -0.371 8.345 1.00 93.00 93 GLY A C 1
ATOM 657 O O . GLY A 1 93 ? -14.773 -0.349 7.117 1.00 93.00 93 GLY A O 1
ATOM 658 N N . LEU A 1 94 ? -13.512 -0.306 8.977 1.00 92.62 94 LEU A N 1
ATOM 659 C CA . LEU A 1 94 ? -12.223 -0.247 8.279 1.00 92.62 94 LEU A CA 1
ATOM 660 C C . LEU A 1 94 ? -12.001 -1.463 7.365 1.00 92.62 94 LEU A C 1
ATOM 662 O O . LEU A 1 94 ? -11.621 -1.306 6.207 1.00 92.62 94 LEU A O 1
ATOM 666 N N . LEU A 1 95 ? -12.262 -2.674 7.862 1.00 93.19 95 LEU A N 1
ATOM 667 C CA . LEU A 1 95 ? -12.090 -3.898 7.075 1.00 93.19 95 LEU A CA 1
ATOM 668 C C . LEU A 1 95 ? -13.049 -3.959 5.881 1.00 93.19 95 LEU A C 1
ATOM 670 O O . LEU A 1 95 ? -12.627 -4.270 4.768 1.00 93.19 95 LEU A O 1
ATOM 674 N N . ILE A 1 96 ? -14.329 -3.642 6.098 1.00 95.38 96 ILE A N 1
ATOM 675 C CA . ILE A 1 96 ? -15.350 -3.689 5.042 1.00 95.38 96 ILE A CA 1
ATOM 676 C C . ILE A 1 96 ? -15.079 -2.616 3.984 1.00 95.38 96 ILE A C 1
ATOM 678 O O . ILE A 1 96 ? -15.091 -2.916 2.792 1.00 95.38 96 ILE A O 1
ATOM 682 N N . SER A 1 97 ? -14.797 -1.378 4.399 1.00 94.25 97 SER A N 1
ATOM 683 C CA . SER A 1 97 ? -14.455 -0.290 3.472 1.00 94.25 97 SER A CA 1
ATOM 684 C C . SER A 1 97 ? -13.190 -0.598 2.670 1.00 94.25 97 SER A C 1
ATOM 686 O O . SER A 1 97 ? -13.184 -0.398 1.457 1.00 94.25 97 SER A O 1
ATOM 688 N N . GLY A 1 98 ? -12.155 -1.153 3.308 1.00 92.75 98 GLY A N 1
ATOM 689 C CA . GLY A 1 98 ? -10.933 -1.589 2.634 1.00 92.75 98 GLY A CA 1
ATOM 690 C C . GLY A 1 98 ? -11.188 -2.695 1.609 1.00 92.75 98 GLY A C 1
ATOM 691 O O . GLY A 1 98 ? -10.692 -2.621 0.484 1.00 92.75 98 GLY A O 1
ATOM 692 N N . LEU A 1 99 ? -12.015 -3.686 1.956 1.00 94.94 99 LEU A N 1
ATOM 693 C CA . LEU A 1 99 ? -12.423 -4.745 1.032 1.00 94.94 99 LEU A CA 1
ATOM 694 C C . LEU A 1 99 ? -13.182 -4.174 -0.175 1.00 94.94 99 LEU A C 1
ATOM 696 O O . LEU A 1 99 ? -12.852 -4.498 -1.315 1.00 94.94 99 LEU A O 1
ATOM 700 N N . LEU A 1 100 ? -14.163 -3.298 0.064 1.00 96.38 100 LEU A N 1
ATOM 701 C CA . LEU A 1 100 ? -14.940 -2.644 -0.992 1.00 96.38 100 LEU A CA 1
ATOM 702 C C . LEU A 1 100 ? -14.049 -1.796 -1.904 1.00 96.38 100 LEU A C 1
ATOM 704 O O . LEU A 1 100 ? -14.146 -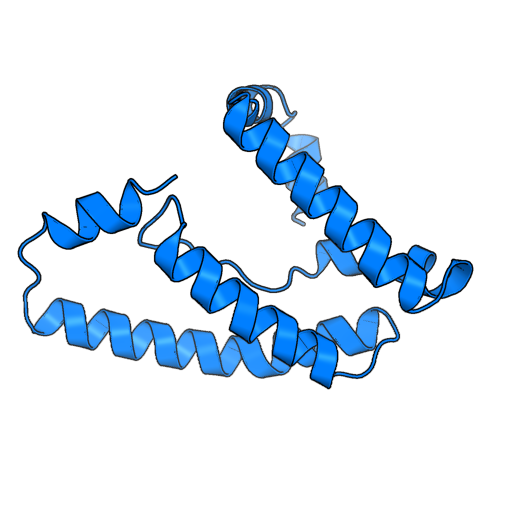1.910 -3.124 1.00 96.38 100 LEU A O 1
ATOM 708 N N . ALA A 1 101 ? -13.144 -0.999 -1.332 1.00 94.44 101 ALA A N 1
ATOM 709 C CA . ALA A 1 101 ? -12.170 -0.224 -2.092 1.00 94.44 101 ALA A CA 1
ATOM 710 C C . ALA A 1 101 ? -11.292 -1.134 -2.965 1.00 94.44 101 ALA A C 1
ATOM 712 O O . ALA A 1 101 ? -11.104 -0.854 -4.147 1.00 94.44 101 ALA A O 1
ATOM 713 N N . GLY A 1 102 ? -10.817 -2.260 -2.424 1.00 93.25 102 GLY A N 1
ATOM 714 C CA . GLY A 1 102 ? -10.056 -3.258 -3.176 1.00 93.25 102 GLY A CA 1
ATOM 715 C C . GLY A 1 102 ? -10.839 -3.843 -4.354 1.00 93.25 102 GLY A C 1
ATOM 716 O O . GLY A 1 102 ? -10.320 -3.899 -5.469 1.00 93.25 102 GLY A O 1
ATOM 717 N N . VAL A 1 103 ? -12.104 -4.217 -4.145 1.00 96.06 103 VAL A N 1
ATOM 718 C CA . VAL A 1 103 ? -12.985 -4.712 -5.219 1.00 96.06 103 VAL A CA 1
ATOM 719 C C . VAL A 1 103 ? -13.176 -3.650 -6.303 1.00 96.06 103 VAL A C 1
ATOM 721 O O . VAL A 1 103 ? -13.033 -3.955 -7.487 1.00 96.06 103 VAL A O 1
ATOM 724 N N . ILE A 1 104 ? -13.431 -2.396 -5.918 1.00 95.50 104 ILE A N 1
ATOM 725 C CA . ILE A 1 104 ? -13.579 -1.279 -6.860 1.00 95.50 104 ILE A CA 1
ATOM 726 C C . ILE A 1 104 ? -12.293 -1.087 -7.674 1.00 95.50 104 ILE A C 1
ATOM 728 O O . ILE A 1 104 ? -12.361 -0.972 -8.897 1.00 95.50 104 ILE A O 1
ATOM 732 N N . LEU A 1 105 ? -11.120 -1.123 -7.034 1.00 92.12 105 LEU A N 1
ATOM 733 C CA . LEU A 1 105 ? -9.830 -0.997 -7.718 1.00 92.12 105 LEU A CA 1
ATOM 734 C C . LEU A 1 105 ? -9.588 -2.133 -8.720 1.00 92.12 105 LEU A C 1
ATOM 736 O O . LEU A 1 105 ? -9.122 -1.877 -9.831 1.00 92.12 105 LEU A O 1
ATOM 740 N N . VAL A 1 106 ? -9.939 -3.375 -8.371 1.00 91.94 106 VAL A N 1
ATOM 741 C CA . VAL A 1 106 ? -9.843 -4.519 -9.293 1.00 91.94 106 VAL A CA 1
ATOM 742 C C . VAL A 1 106 ? -10.768 -4.322 -10.495 1.00 91.94 106 VAL A C 1
ATOM 744 O O . VAL A 1 106 ? -10.325 -4.478 -11.634 1.00 91.94 106 VAL A O 1
ATOM 747 N N . LEU A 1 107 ? -12.023 -3.917 -10.274 1.00 94.50 107 LEU A N 1
ATOM 748 C CA . LEU A 1 107 ? -12.981 -3.649 -11.351 1.00 94.50 107 LEU A CA 1
ATOM 749 C C . LEU A 1 107 ? -12.510 -2.511 -12.267 1.00 94.50 107 LEU A C 1
ATOM 751 O O . LEU A 1 107 ? -12.538 -2.657 -13.489 1.00 94.50 107 LEU A O 1
ATOM 755 N N . MET A 1 108 ? -12.008 -1.411 -11.700 1.00 93.50 108 MET A N 1
ATOM 756 C CA . MET A 1 108 ? -11.437 -0.296 -12.465 1.00 93.50 108 MET 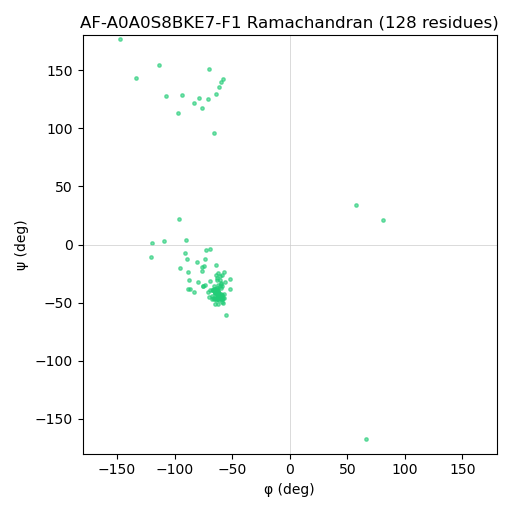A CA 1
ATOM 757 C C . MET A 1 108 ? -10.198 -0.718 -13.268 1.00 93.50 108 MET A C 1
ATOM 759 O O . MET A 1 108 ? -10.022 -0.287 -14.412 1.00 93.50 108 MET A O 1
ATOM 763 N N . GLY A 1 109 ? -9.355 -1.581 -12.696 1.00 89.81 109 GLY A N 1
ATOM 764 C CA . GLY A 1 109 ? -8.202 -2.167 -13.376 1.00 89.81 109 GLY A CA 1
ATOM 765 C C . GLY A 1 109 ? -8.607 -3.026 -14.577 1.00 89.81 109 GLY A C 1
ATOM 766 O O . GLY A 1 109 ? -8.032 -2.880 -15.658 1.00 89.81 109 GLY A O 1
ATOM 767 N N . LEU A 1 110 ? -9.639 -3.864 -14.425 1.00 89.69 110 LEU A N 1
ATOM 768 C CA . LEU A 1 110 ? -10.197 -4.682 -15.509 1.00 89.69 110 LEU A CA 1
ATOM 769 C C . LEU A 1 110 ? -10.856 -3.823 -16.600 1.00 89.69 110 LEU A C 1
ATOM 771 O O . LEU A 1 110 ? -10.654 -4.082 -17.786 1.00 89.69 110 LEU A O 1
ATOM 775 N N . ALA A 1 111 ? -11.560 -2.758 -16.212 1.00 92.75 111 ALA A N 1
ATOM 776 C CA . ALA A 1 111 ? -12.168 -1.788 -17.125 1.00 92.75 111 ALA A CA 1
ATOM 777 C C . ALA A 1 111 ? -11.151 -0.846 -17.805 1.00 92.75 111 ALA A C 1
ATOM 779 O O . ALA A 1 111 ? -11.525 -0.054 -18.668 1.00 92.75 111 ALA A O 1
ATOM 780 N N . ARG A 1 112 ? -9.858 -0.928 -17.448 1.00 87.81 112 ARG A N 1
ATOM 781 C CA . ARG A 1 112 ? -8.764 -0.078 -17.962 1.00 87.81 112 ARG A CA 1
ATOM 782 C C . ARG A 1 112 ? -8.981 1.422 -17.732 1.00 87.81 112 ARG A C 1
ATOM 784 O O . ARG A 1 112 ? -8.515 2.251 -18.514 1.00 87.81 112 ARG A O 1
ATOM 791 N N . PHE A 1 113 ? -9.615 1.781 -16.617 1.00 89.69 113 PHE A N 1
ATOM 792 C CA . PHE A 1 113 ? -9.878 3.178 -16.247 1.00 89.69 113 PHE A CA 1
ATOM 793 C C . PHE A 1 113 ? -8.621 3.976 -15.865 1.00 89.69 113 PHE A C 1
ATOM 795 O O . PHE A 1 113 ? -8.699 5.186 -15.688 1.00 89.69 113 PHE A O 1
ATOM 802 N N . GLY A 1 114 ? -7.441 3.346 -15.826 1.00 84.06 114 GLY A N 1
ATOM 803 C CA . GLY A 1 114 ? -6.168 4.039 -15.603 1.00 84.06 114 GLY A CA 1
ATOM 804 C C . GLY A 1 114 ? -5.863 5.151 -16.619 1.00 84.06 114 GLY A C 1
ATOM 805 O O . GLY A 1 114 ? -5.159 6.091 -16.277 1.00 84.06 114 GLY A O 1
ATOM 806 N N . ARG A 1 115 ? -6.442 5.107 -17.830 1.00 86.19 115 ARG A N 1
ATOM 807 C CA . ARG A 1 115 ? -6.286 6.175 -18.841 1.00 86.19 115 ARG A CA 1
ATOM 808 C C . ARG A 1 115 ? -6.882 7.516 -18.403 1.00 86.19 115 ARG A C 1
ATOM 810 O O . ARG A 1 115 ? -6.421 8.558 -18.844 1.00 86.19 115 ARG A O 1
ATOM 817 N N . PHE A 1 116 ? -7.878 7.507 -17.517 1.00 88.88 116 PHE A N 1
ATOM 818 C CA . PHE A 1 116 ? -8.514 8.738 -17.039 1.00 88.88 116 PHE A CA 1
ATOM 819 C C . PHE A 1 116 ? -7.642 9.533 -16.060 1.00 88.88 116 PHE A C 1
ATOM 821 O O . PHE A 1 116 ? -7.933 10.699 -15.808 1.00 88.88 116 PHE A O 1
ATOM 828 N N . ILE A 1 117 ? -6.553 8.943 -15.548 1.00 86.19 117 ILE A N 1
ATOM 829 C CA . ILE A 1 117 ? -5.580 9.655 -14.707 1.00 86.19 117 ILE A CA 1
ATOM 830 C C . ILE A 1 117 ? -4.951 10.829 -15.475 1.00 86.19 117 ILE A C 1
ATOM 832 O O . ILE A 1 117 ? -4.674 11.861 -14.874 1.00 86.19 117 ILE A O 1
ATOM 836 N N . GLU A 1 118 ? -4.809 10.722 -16.801 1.00 85.94 118 GLU A N 1
ATOM 837 C CA . GLU A 1 118 ? -4.258 11.783 -17.662 1.00 85.94 118 GLU A CA 1
ATOM 838 C C . GLU A 1 118 ? -5.116 13.063 -17.680 1.00 85.94 118 GLU A C 1
ATOM 840 O O . GLU A 1 118 ? -4.632 14.125 -18.060 1.00 85.94 118 GLU A O 1
ATOM 845 N N . ILE A 1 119 ? -6.381 12.981 -17.251 1.00 92.38 119 ILE A N 1
ATOM 846 C CA . ILE A 1 119 ? -7.325 14.110 -17.229 1.00 92.38 119 ILE A CA 1
ATOM 847 C C . ILE A 1 119 ? -7.241 14.886 -15.900 1.00 92.38 119 ILE A C 1
ATOM 849 O O . ILE A 1 119 ? -7.777 15.988 -15.782 1.00 92.38 119 ILE A O 1
ATOM 853 N N . VAL A 1 120 ? -6.568 14.341 -14.880 1.00 91.44 120 VAL A N 1
ATOM 854 C CA . VAL A 1 120 ? -6.478 14.974 -13.558 1.00 91.44 120 VAL A CA 1
ATOM 855 C C . VAL A 1 120 ? -5.586 16.224 -13.631 1.00 91.44 120 VAL A C 1
ATOM 857 O O . VAL A 1 120 ? -4.426 16.121 -14.033 1.00 91.44 120 VAL A O 1
ATOM 860 N N . PRO A 1 121 ? -6.074 17.410 -13.212 1.00 93.00 121 PRO A N 1
ATOM 861 C CA . PRO A 1 121 ? -5.278 18.629 -13.257 1.00 93.00 121 PRO A CA 1
ATOM 862 C C . PRO A 1 121 ? -4.023 18.535 -12.386 1.00 93.00 121 PRO A C 1
ATOM 864 O O . PRO A 1 121 ? -4.090 18.160 -11.214 1.00 93.00 121 PRO A O 1
ATOM 867 N N . TYR A 1 122 ? -2.891 18.986 -12.926 1.00 90.75 122 TYR A N 1
ATOM 868 C CA . TYR A 1 122 ? -1.611 19.022 -12.213 1.00 90.75 122 TYR A CA 1
ATOM 869 C C . TYR A 1 122 ? -1.667 19.720 -10.833 1.00 90.75 122 TYR A C 1
ATOM 871 O O . TYR A 1 122 ? -1.082 19.183 -9.892 1.00 90.75 122 TYR A O 1
ATOM 879 N N . PRO A 1 123 ? -2.417 20.830 -10.633 1.00 93.00 123 PRO A N 1
ATOM 880 C CA . PRO A 1 123 ? -2.555 21.445 -9.309 1.00 93.00 123 PRO A CA 1
ATOM 881 C C . PRO A 1 123 ? -3.170 20.523 -8.247 1.00 93.00 123 PRO A C 1
ATOM 883 O O . PRO A 1 123 ? -2.792 20.607 -7.083 1.00 93.00 123 PRO A O 1
ATOM 886 N N . VAL A 1 124 ? -4.090 19.631 -8.635 1.00 91.31 124 VAL A N 1
ATOM 887 C CA . VAL A 1 124 ? -4.708 18.659 -7.714 1.00 91.31 124 VAL A CA 1
ATOM 888 C C . VAL A 1 124 ? -3.689 17.601 -7.309 1.00 91.31 124 VAL A C 1
ATOM 890 O O . VAL A 1 124 ? -3.617 17.238 -6.140 1.00 91.31 124 VAL A O 1
ATOM 893 N N . VAL A 1 125 ? -2.871 17.146 -8.263 1.00 89.94 125 VAL A N 1
ATOM 894 C CA . VAL A 1 125 ? -1.796 16.187 -7.991 1.00 89.94 125 VAL A CA 1
ATOM 895 C C . VAL A 1 125 ? -0.789 16.795 -7.021 1.00 89.94 125 VAL A C 1
ATOM 897 O O . VAL A 1 125 ? -0.545 16.197 -5.980 1.00 89.94 125 VAL A O 1
ATOM 900 N N . ILE A 1 126 ? -0.282 18.005 -7.297 1.00 90.69 126 ILE A N 1
ATOM 901 C CA . ILE A 1 126 ? 0.661 18.680 -6.391 1.00 90.69 126 ILE A CA 1
ATOM 902 C C . ILE A 1 126 ? 0.036 18.879 -5.013 1.00 90.69 126 ILE A C 1
ATOM 904 O O . ILE A 1 126 ? 0.658 18.516 -4.021 1.00 90.69 126 ILE A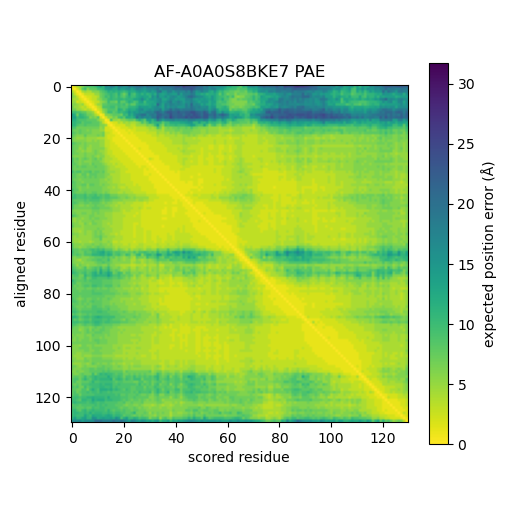 O 1
ATOM 908 N N . GLY A 1 127 ? -1.183 19.421 -4.948 1.00 87.25 127 GLY A N 1
ATOM 909 C CA . GLY A 1 127 ? -1.853 19.710 -3.681 1.00 87.25 127 GLY A CA 1
ATOM 910 C C . GLY A 1 127 ? -2.124 18.470 -2.827 1.00 87.25 127 GLY A C 1
ATOM 911 O O . GLY A 1 127 ? -2.226 18.593 -1.613 1.00 87.25 127 GLY A O 1
ATOM 912 N N . PHE A 1 128 ? -2.222 17.285 -3.438 1.00 84.19 128 PHE A N 1
ATOM 913 C CA . PHE A 1 128 ? -2.368 16.019 -2.718 1.00 84.19 128 PHE A CA 1
ATOM 914 C C . PHE A 1 128 ? -1.023 15.370 -2.346 1.00 84.19 128 PHE A C 1
ATOM 916 O O . PHE A 1 128 ? -0.971 14.564 -1.420 1.00 84.19 128 PHE A O 1
ATOM 923 N N . THR A 1 129 ? 0.058 15.682 -3.071 1.00 82.62 129 THR A N 1
ATOM 924 C CA . THR A 1 129 ? 1.401 15.116 -2.832 1.00 82.62 129 THR A CA 1
ATOM 925 C C . THR A 1 129 ? 2.323 15.972 -1.959 1.00 82.62 129 THR A C 1
ATOM 927 O O . THR A 1 129 ? 3.317 15.435 -1.474 1.00 82.62 129 THR A O 1
ATOM 930 N N . ALA A 1 130 ? 2.047 17.274 -1.829 1.00 65.88 130 ALA A N 1
ATOM 931 C CA . ALA A 1 130 ? 2.840 18.240 -1.059 1.00 65.88 130 ALA A CA 1
ATOM 932 C C . ALA A 1 130 ? 2.546 18.160 0.445 1.00 65.88 130 ALA A C 1
ATOM 934 O O . ALA A 1 130 ? 3.512 18.326 1.223 1.00 65.88 130 ALA A O 1
#

Radius of gyration: 17.06 Å; Cα contacts (8 Å, |Δi|>4): 83; chains: 1; bounding box: 43×35×37 Å

Foldseek 3Di:
DQPLVVVVVVDPDDPVNVVVVVVVCVVVVVVQLVVQLVLCVLLPHHSVVSVVCFVVVQVCCCRVPPDPPDDDGDDNLCSVVRNVQCVPPNPVSSVVVVVVVVVVVVVCVVVVVVVCVVVDDPVVVVVSVD

pLDDT: mean 86.95, std 9.15, range [57.34, 96.38]

Secondary structure (DSSP, 8-state):
--HHHHHHHHS---HHHHHHHHHHHHHHHHHHHHHHHHHHHHTTS-HHHHHHHHHHHHHHHHHH-S-SS------GGGHHHHHHHHHHHHHHHHHHHHHHHHHHHHHHHHTTGGGGGGGS-HHHHHHHH-